Protein AF-A0A2V9WJS3-F1 (afdb_monomer_lite)

Structure (mmCIF, N/CA/C/O backbone):
data_AF-A0A2V9WJS3-F1
#
_entry.id   AF-A0A2V9WJS3-F1
#
loop_
_atom_site.group_PDB
_atom_site.id
_atom_site.type_symbol
_atom_site.label_atom_id
_atom_site.label_alt_id
_atom_site.label_comp_id
_atom_site.label_asym_id
_atom_site.label_entity_id
_atom_site.label_seq_id
_atom_site.pdbx_PDB_ins_code
_atom_site.Cartn_x
_atom_site.Cartn_y
_atom_site.Cartn_z
_atom_site.occupancy
_atom_site.B_iso_or_equiv
_atom_site.auth_seq_id
_atom_site.auth_comp_id
_atom_site.auth_asym_id
_atom_site.auth_atom_id
_atom_site.pdbx_PDB_model_num
ATOM 1 N N . MET A 1 1 ? -0.294 1.750 -2.192 1.00 96.00 1 MET A N 1
ATOM 2 C CA . MET A 1 1 ? 0.021 0.695 -3.187 1.00 96.00 1 MET A CA 1
ATOM 3 C C . MET A 1 1 ? -0.817 0.634 -4.468 1.00 96.00 1 MET A C 1
ATOM 5 O O . MET A 1 1 ? -0.181 0.438 -5.500 1.00 96.00 1 MET A O 1
ATOM 9 N N . PRO A 1 2 ? -2.158 0.802 -4.492 1.00 94.94 2 PRO A N 1
ATOM 10 C CA . PRO A 1 2 ? -2.942 0.588 -5.724 1.00 94.94 2 PRO A CA 1
ATOM 11 C C . PRO A 1 2 ? -2.471 1.442 -6.914 1.00 94.94 2 PRO A C 1
ATOM 13 O O . PRO A 1 2 ? -2.325 0.930 -8.016 1.00 94.94 2 PRO A O 1
ATOM 16 N N . PHE A 1 3 ? -2.108 2.709 -6.686 1.00 95.50 3 PHE A N 1
ATOM 17 C CA . PHE A 1 3 ? -1.572 3.578 -7.743 1.00 95.50 3 PHE A CA 1
ATOM 18 C C . PHE A 1 3 ? -0.161 3.201 -8.220 1.00 95.50 3 PHE A C 1
ATOM 20 O O . PHE A 1 3 ? 0.170 3.442 -9.374 1.00 95.50 3 PHE A O 1
ATOM 27 N N . GLY A 1 4 ? 0.661 2.579 -7.367 1.00 97.44 4 GLY A N 1
ATOM 28 C CA . GLY A 1 4 ? 1.964 2.046 -7.781 1.00 97.44 4 GLY A CA 1
ATOM 29 C C . GLY A 1 4 ? 1.806 0.859 -8.732 1.00 97.44 4 GLY A C 1
ATOM 30 O O . GLY A 1 4 ? 2.502 0.781 -9.737 1.00 97.44 4 GLY A O 1
ATOM 31 N N . ILE A 1 5 ? 0.832 -0.017 -8.455 1.00 98.19 5 ILE A N 1
ATOM 32 C CA . ILE A 1 5 ? 0.444 -1.117 -9.353 1.00 98.19 5 ILE A CA 1
ATOM 33 C C . ILE A 1 5 ? -0.140 -0.563 -10.656 1.00 98.19 5 ILE A C 1
ATOM 35 O O . ILE A 1 5 ? 0.236 -1.012 -11.732 1.00 98.19 5 ILE A O 1
ATOM 39 N N . LEU A 1 6 ? -1.015 0.443 -10.578 1.00 97.94 6 LEU A N 1
ATOM 40 C CA . LEU A 1 6 ? -1.574 1.090 -11.765 1.00 97.94 6 LEU A CA 1
ATOM 41 C C . LEU A 1 6 ? -0.476 1.704 -12.649 1.00 97.94 6 LEU A C 1
ATOM 43 O O . LEU A 1 6 ? -0.487 1.500 -13.857 1.00 97.94 6 LEU A O 1
ATOM 47 N N . GLY A 1 7 ? 0.498 2.397 -12.051 1.00 98.19 7 GLY A N 1
ATOM 48 C CA . GLY A 1 7 ? 1.655 2.939 -12.766 1.00 98.19 7 GLY A CA 1
ATOM 49 C C . GLY A 1 7 ? 2.520 1.852 -13.409 1.00 98.19 7 GLY A C 1
ATOM 50 O O . GLY A 1 7 ? 2.919 2.002 -14.562 1.00 98.19 7 GLY A O 1
ATOM 51 N N . PHE A 1 8 ? 2.750 0.737 -12.706 1.00 98.62 8 PHE A N 1
ATOM 52 C CA . PHE A 1 8 ? 3.442 -0.432 -13.255 1.00 98.62 8 PHE A CA 1
ATOM 53 C C . PHE A 1 8 ? 2.723 -0.987 -14.490 1.00 98.62 8 PHE A C 1
ATOM 55 O O . PHE A 1 8 ? 3.337 -1.150 -15.541 1.00 98.62 8 PHE A O 1
ATOM 62 N N . ILE A 1 9 ? 1.412 -1.227 -14.379 1.00 98.62 9 ILE A N 1
ATOM 63 C CA . ILE A 1 9 ? 0.596 -1.761 -15.474 1.00 98.62 9 ILE A CA 1
ATOM 64 C C . ILE A 1 9 ? 0.584 -0.787 -16.654 1.00 98.62 9 ILE A C 1
ATOM 66 O O . ILE A 1 9 ? 0.807 -1.209 -17.783 1.00 98.62 9 ILE A O 1
ATOM 70 N N . ALA A 1 10 ? 0.372 0.508 -16.409 1.00 98.50 10 ALA A N 1
ATOM 71 C CA . ALA A 1 10 ? 0.308 1.516 -17.463 1.00 98.50 10 ALA A CA 1
ATOM 72 C C . ALA A 1 10 ? 1.638 1.647 -18.221 1.00 98.50 10 ALA A C 1
ATOM 74 O O . ALA A 1 10 ? 1.655 1.594 -19.447 1.00 98.50 10 ALA A O 1
ATOM 75 N N . ALA A 1 11 ? 2.764 1.770 -17.510 1.00 98.44 11 ALA A N 1
ATOM 76 C CA . ALA A 1 11 ? 4.075 1.871 -18.147 1.00 98.44 11 ALA A CA 1
ATOM 77 C C . ALA A 1 11 ? 4.478 0.564 -18.853 1.00 98.44 11 ALA A C 1
ATOM 79 O O . ALA A 1 11 ? 5.037 0.613 -19.947 1.00 98.44 11 ALA A O 1
ATOM 80 N N . GLY A 1 12 ? 4.152 -0.597 -18.275 1.00 98.50 12 GLY A N 1
ATOM 81 C CA . GLY A 1 12 ? 4.377 -1.903 -18.901 1.00 98.50 12 GLY A CA 1
ATOM 82 C C . GLY A 1 12 ? 3.546 -2.097 -20.171 1.00 98.50 12 GLY A C 1
ATOM 83 O O . GLY A 1 12 ? 4.075 -2.550 -21.182 1.00 98.50 12 GLY A O 1
ATOM 84 N N . ALA A 1 13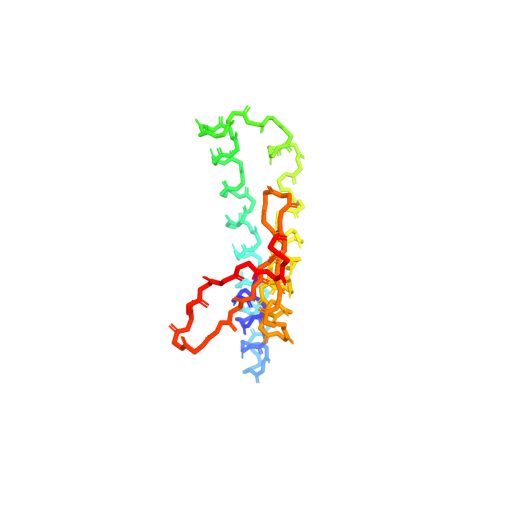 ? 2.279 -1.672 -20.165 1.00 98.38 13 ALA A N 1
ATOM 85 C CA . ALA A 1 13 ? 1.402 -1.705 -21.338 1.00 98.38 13 ALA A CA 1
ATOM 86 C C . ALA A 1 13 ? 1.905 -0.814 -22.488 1.00 98.38 13 ALA A C 1
ATOM 88 O O . ALA A 1 13 ? 1.651 -1.110 -23.651 1.00 98.38 13 ALA A O 1
ATOM 89 N N . LEU A 1 14 ? 2.657 0.243 -22.170 1.00 98.44 14 LEU A N 1
ATOM 90 C CA . LEU A 1 14 ? 3.339 1.103 -23.142 1.00 98.44 14 LEU A CA 1
ATOM 91 C C . LEU A 1 14 ? 4.733 0.576 -23.549 1.00 98.44 14 LEU A C 1
ATOM 93 O O . LEU A 1 14 ? 5.450 1.247 -24.282 1.00 98.44 14 LEU A O 1
ATOM 97 N N . GLY A 1 15 ? 5.147 -0.602 -23.065 1.00 98.25 15 GLY A N 1
ATOM 98 C CA . GLY A 1 15 ? 6.451 -1.214 -23.353 1.00 98.25 15 GLY A CA 1
ATOM 99 C C . GLY A 1 15 ? 7.623 -0.660 -22.530 1.00 98.25 15 GLY A C 1
ATOM 100 O O . GLY A 1 15 ? 8.762 -1.091 -22.703 1.00 98.25 15 GLY A O 1
ATOM 101 N N . HIS A 1 16 ? 7.376 0.270 -21.605 1.00 98.31 16 HIS A N 1
ATOM 102 C CA . HIS A 1 16 ? 8.404 0.936 -20.803 1.00 98.31 16 HIS A CA 1
ATOM 103 C C . HIS A 1 16 ? 8.649 0.207 -19.470 1.00 98.31 16 HIS A C 1
ATOM 105 O O . HIS A 1 16 ? 8.369 0.725 -18.387 1.00 98.31 16 HIS A O 1
ATOM 111 N N . TRP A 1 17 ? 9.210 -1.002 -19.524 1.00 98.00 17 TRP A N 1
ATOM 112 C CA . TRP A 1 17 ? 9.392 -1.862 -18.343 1.00 98.00 17 TRP A CA 1
ATOM 113 C C . TRP A 1 17 ? 10.295 -1.279 -17.250 1.00 98.00 17 TRP A C 1
ATOM 115 O O . TRP A 1 17 ? 10.006 -1.442 -16.064 1.00 98.00 17 TRP A O 1
ATOM 125 N N . ALA A 1 18 ? 11.355 -0.558 -17.624 1.00 98.44 18 ALA A N 1
ATOM 126 C CA . ALA A 1 18 ? 12.221 0.113 -16.653 1.00 98.44 18 ALA A CA 1
ATOM 127 C C . ALA A 1 18 ? 11.452 1.181 -15.858 1.00 98.44 18 ALA A C 1
ATOM 129 O O . ALA A 1 18 ? 11.578 1.263 -14.636 1.00 98.44 18 ALA A O 1
ATOM 130 N N . LEU A 1 19 ? 10.596 1.950 -16.539 1.00 98.31 19 LEU A N 1
ATOM 131 C CA . LEU A 1 19 ? 9.724 2.932 -15.899 1.00 98.31 19 LEU A CA 1
ATOM 132 C C . LEU A 1 19 ? 8.670 2.247 -15.021 1.00 98.31 19 LEU A C 1
ATOM 134 O O . LEU A 1 19 ? 8.435 2.699 -13.905 1.00 98.31 19 LEU A O 1
ATOM 138 N N . ALA A 1 20 ? 8.080 1.141 -15.483 1.00 98.50 20 ALA A N 1
ATOM 139 C CA . ALA A 1 20 ? 7.119 0.360 -14.707 1.00 98.50 20 ALA A CA 1
ATOM 140 C C . ALA A 1 20 ? 7.713 -0.099 -13.368 1.00 98.50 20 ALA A C 1
ATOM 142 O O . ALA A 1 20 ? 7.154 0.186 -12.306 1.00 98.50 20 ALA A O 1
ATOM 143 N N . LEU A 1 21 ? 8.879 -0.754 -13.414 1.00 98.62 21 LEU A N 1
ATOM 144 C CA . LEU A 1 21 ? 9.602 -1.204 -12.224 1.00 98.62 21 LEU A CA 1
ATOM 145 C C . LEU A 1 21 ? 10.028 -0.027 -11.341 1.00 98.62 21 LEU A C 1
ATOM 147 O O . LEU A 1 21 ? 9.869 -0.099 -10.124 1.00 98.62 21 LEU A O 1
ATOM 151 N N . GLY A 1 22 ? 10.505 1.068 -11.938 1.00 98.56 22 GLY A N 1
ATOM 152 C CA . GLY A 1 22 ? 10.897 2.278 -11.216 1.00 98.56 22 GLY A CA 1
ATOM 153 C C . GLY A 1 22 ? 9.737 2.909 -10.443 1.00 98.56 22 GLY A C 1
ATOM 154 O O . GLY A 1 22 ? 9.862 3.168 -9.248 1.00 98.56 22 GLY A O 1
ATOM 155 N N . LEU A 1 23 ? 8.581 3.096 -11.085 1.00 98.31 23 LEU A N 1
ATOM 156 C CA . LEU A 1 23 ? 7.375 3.634 -10.446 1.00 98.31 23 LEU A CA 1
ATOM 157 C C . LEU A 1 23 ? 6.878 2.726 -9.318 1.00 98.31 23 LEU A C 1
ATOM 159 O O . LEU A 1 23 ? 6.509 3.214 -8.247 1.00 98.31 23 LEU A O 1
ATOM 163 N N . PHE A 1 24 ? 6.894 1.408 -9.533 1.00 98.50 24 PHE A N 1
ATOM 164 C CA . PHE A 1 24 ? 6.492 0.447 -8.511 1.00 98.50 24 PHE A CA 1
ATOM 165 C C . PHE A 1 24 ? 7.440 0.458 -7.306 1.00 98.50 24 PHE A C 1
ATOM 167 O O . PHE A 1 24 ? 6.986 0.555 -6.165 1.00 98.50 24 PHE A O 1
ATOM 174 N N . ALA A 1 25 ? 8.754 0.434 -7.549 1.00 98.38 25 ALA A N 1
ATOM 175 C CA . ALA A 1 25 ? 9.770 0.492 -6.504 1.00 98.38 25 ALA A CA 1
ATOM 176 C C . ALA A 1 25 ? 9.681 1.799 -5.703 1.00 98.38 25 ALA A C 1
ATOM 178 O O . ALA A 1 25 ? 9.657 1.761 -4.472 1.00 98.38 25 ALA A O 1
ATOM 179 N N . LEU A 1 26 ? 9.544 2.945 -6.380 1.00 98.44 26 LEU A N 1
ATOM 180 C CA . LEU A 1 26 ? 9.349 4.244 -5.731 1.00 98.44 26 LEU A CA 1
ATOM 181 C C . LEU A 1 26 ? 8.078 4.269 -4.878 1.00 98.44 26 LEU A C 1
ATOM 183 O O . LEU A 1 26 ? 8.101 4.789 -3.763 1.00 98.44 26 LEU A O 1
ATOM 187 N N . ALA A 1 27 ? 6.979 3.674 -5.351 1.00 98.25 27 ALA A N 1
ATOM 188 C CA . ALA A 1 27 ? 5.756 3.563 -4.564 1.00 98.25 27 ALA A CA 1
ATOM 189 C C . ALA A 1 27 ? 5.971 2.727 -3.289 1.00 98.25 27 ALA A C 1
ATOM 191 O O . ALA A 1 27 ? 5.560 3.166 -2.212 1.00 98.25 27 ALA A O 1
ATOM 192 N N . CYS A 1 28 ? 6.641 1.573 -3.384 1.00 98.38 28 CYS A N 1
ATOM 193 C CA . CYS A 1 28 ? 6.979 0.730 -2.233 1.00 98.38 28 CYS A CA 1
ATOM 194 C C . CYS A 1 28 ? 7.863 1.472 -1.224 1.00 98.38 28 CYS A C 1
ATOM 196 O O . CYS A 1 28 ? 7.503 1.564 -0.050 1.00 98.38 28 CYS A O 1
ATOM 198 N N . ILE A 1 29 ? 8.976 2.055 -1.682 1.00 98.38 29 ILE A N 1
ATOM 199 C CA . ILE A 1 29 ? 9.914 2.807 -0.837 1.00 98.38 29 ILE A CA 1
ATOM 200 C C . ILE A 1 29 ? 9.189 3.955 -0.137 1.00 98.38 29 ILE A C 1
ATOM 202 O O . ILE A 1 29 ? 9.307 4.109 1.075 1.00 98.38 29 ILE A O 1
ATOM 206 N N . ASN A 1 30 ? 8.371 4.717 -0.865 1.00 98.12 30 ASN A N 1
ATOM 207 C CA . ASN A 1 30 ? 7.604 5.818 -0.293 1.00 98.12 30 ASN A CA 1
ATOM 208 C C . ASN A 1 30 ? 6.679 5.351 0.846 1.00 98.12 30 ASN A C 1
ATOM 210 O O . ASN A 1 30 ? 6.567 6.028 1.864 1.00 98.12 30 ASN A O 1
ATOM 214 N N . ARG A 1 31 ? 6.029 4.184 0.719 1.00 97.50 31 ARG A N 1
ATOM 215 C CA . ARG A 1 31 ? 5.197 3.626 1.803 1.00 97.50 31 ARG A CA 1
ATOM 216 C C . ARG A 1 31 ? 6.019 3.191 3.01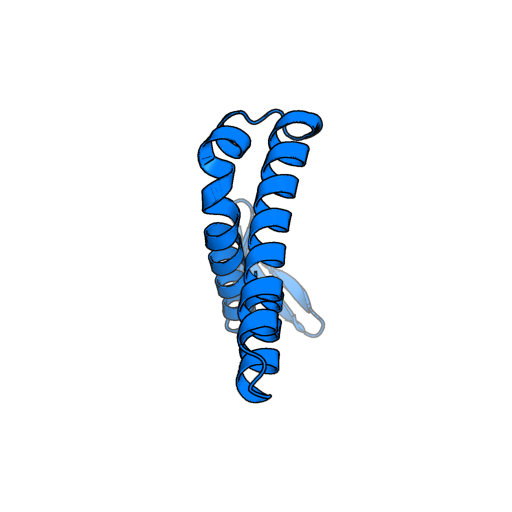1 1.00 97.50 31 ARG A C 1
ATOM 218 O O . ARG A 1 31 ? 5.614 3.466 4.136 1.00 97.50 31 ARG A O 1
ATOM 225 N N . VAL A 1 32 ? 7.171 2.563 2.788 1.00 98.31 32 VAL A N 1
ATOM 226 C CA . VAL A 1 32 ? 8.086 2.164 3.868 1.00 98.31 32 VAL A CA 1
ATOM 227 C C . VAL A 1 32 ? 8.591 3.394 4.624 1.00 98.31 32 VAL A C 1
ATOM 229 O O . VAL A 1 32 ? 8.494 3.442 5.847 1.00 98.31 32 VAL A O 1
ATOM 232 N N . VAL A 1 33 ? 9.046 4.425 3.907 1.00 98.31 33 VAL A N 1
ATOM 233 C CA . VAL A 1 33 ? 9.519 5.687 4.498 1.00 98.31 33 VAL A CA 1
ATOM 234 C C . VAL A 1 33 ? 8.413 6.358 5.312 1.00 98.31 33 VAL A C 1
ATOM 236 O O . VAL A 1 33 ? 8.648 6.749 6.452 1.00 98.31 33 VAL A O 1
ATOM 239 N N . GLN A 1 34 ? 7.187 6.434 4.784 1.00 97.56 34 GLN A N 1
ATOM 240 C CA . GLN A 1 34 ? 6.046 6.969 5.533 1.00 97.56 34 GLN A CA 1
ATOM 241 C C . GLN A 1 34 ? 5.741 6.155 6.797 1.00 97.56 34 GLN A C 1
ATOM 243 O O . GLN A 1 34 ? 5.513 6.751 7.849 1.00 97.56 34 GLN A O 1
ATOM 248 N N . SER A 1 35 ? 5.785 4.819 6.723 1.00 97.75 35 SER A N 1
ATOM 249 C CA . SER A 1 35 ? 5.613 3.942 7.891 1.00 97.75 35 SER A CA 1
ATOM 250 C C . SER A 1 35 ? 6.650 4.230 8.969 1.00 97.75 35 SER A C 1
ATOM 252 O O . SER A 1 35 ? 6.297 4.347 10.139 1.00 97.75 35 SER A O 1
ATOM 254 N N . VAL A 1 36 ? 7.922 4.376 8.587 1.00 98.25 36 VAL A 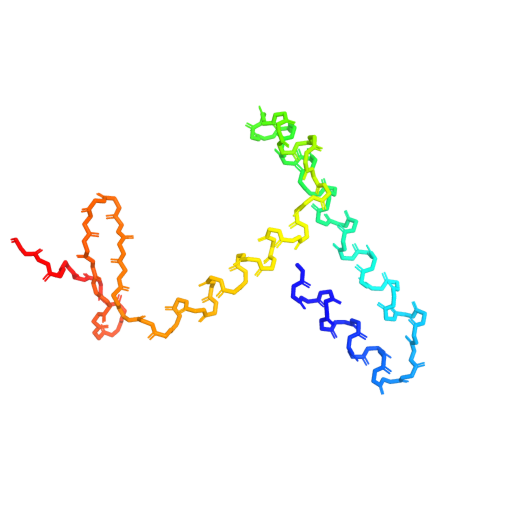N 1
ATOM 255 C CA . VAL A 1 36 ? 9.010 4.676 9.525 1.00 98.25 36 VAL A CA 1
ATOM 256 C C . VAL A 1 36 ? 8.827 6.059 10.143 1.00 98.25 36 VAL A C 1
ATOM 258 O O . VAL A 1 36 ? 8.821 6.173 11.365 1.00 98.25 36 VAL A O 1
ATOM 261 N N . ILE A 1 37 ? 8.630 7.101 9.328 1.00 98.38 37 ILE A N 1
ATOM 262 C CA . ILE A 1 37 ? 8.521 8.484 9.815 1.00 98.38 37 ILE A CA 1
ATOM 263 C C . ILE A 1 37 ? 7.323 8.627 10.753 1.00 98.38 37 ILE A C 1
ATOM 265 O O . ILE A 1 37 ? 7.476 9.117 11.871 1.00 98.38 37 ILE A O 1
ATOM 269 N N . VAL A 1 38 ? 6.136 8.182 10.335 1.00 97.81 38 VAL A N 1
ATOM 270 C CA . VAL A 1 38 ? 4.912 8.314 11.140 1.00 97.81 38 VAL A CA 1
ATOM 271 C C . VAL A 1 38 ? 4.959 7.382 12.347 1.00 97.81 38 VAL A C 1
ATOM 273 O O . VAL A 1 38 ? 4.624 7.806 13.453 1.00 97.81 38 VAL A O 1
ATOM 276 N N . GLY A 1 39 ? 5.406 6.138 12.153 1.00 97.50 39 GLY A N 1
ATOM 277 C CA . GLY A 1 39 ? 5.533 5.136 13.208 1.00 97.50 39 GLY A CA 1
ATOM 278 C C . GLY A 1 39 ? 6.461 5.594 14.326 1.00 97.50 39 GLY A C 1
ATOM 279 O O . GLY A 1 39 ? 6.094 5.524 15.493 1.00 97.50 39 GLY A O 1
ATOM 280 N N . TRP A 1 40 ? 7.624 6.141 13.977 1.00 97.19 40 TRP A N 1
ATOM 281 C CA . TRP A 1 40 ? 8.600 6.613 14.952 1.00 97.19 40 TRP A CA 1
ATOM 282 C C . TRP A 1 40 ? 8.223 7.962 15.579 1.00 97.19 40 TRP A C 1
ATOM 284 O O . TRP A 1 40 ? 8.230 8.085 16.803 1.00 97.19 40 TRP A O 1
ATOM 294 N N . SER A 1 41 ? 7.881 8.972 14.769 1.00 97.19 41 SER A N 1
ATOM 295 C CA . SER A 1 41 ? 7.761 10.355 15.264 1.00 97.19 41 SER A CA 1
ATOM 296 C C . SER A 1 41 ? 6.379 10.711 15.818 1.00 97.19 41 SER A C 1
ATOM 298 O O . SER A 1 41 ? 6.291 11.456 16.794 1.00 97.19 41 SER A O 1
ATOM 300 N N . VAL A 1 42 ? 5.303 10.173 15.232 1.00 97.56 42 VAL A N 1
ATOM 301 C CA . VAL A 1 42 ? 3.920 10.531 15.589 1.00 97.56 42 VAL A CA 1
ATOM 302 C C . VAL A 1 42 ? 3.286 9.452 16.456 1.00 97.56 42 VAL A C 1
ATOM 304 O O . VAL A 1 42 ? 2.873 9.721 17.579 1.00 97.56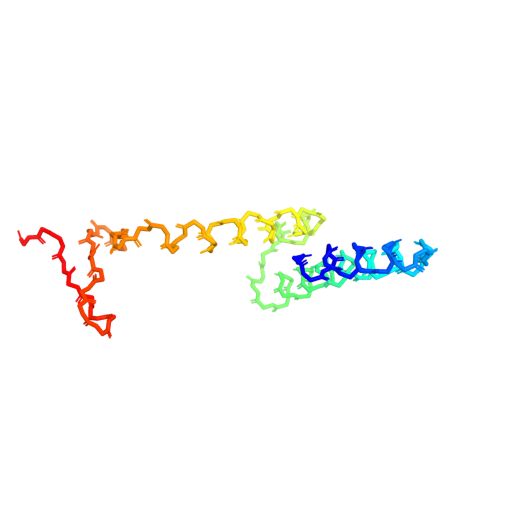 42 VAL A O 1
ATOM 307 N N . ALA A 1 43 ? 3.220 8.222 15.944 1.00 97.06 43 ALA A N 1
ATOM 308 C CA . ALA A 1 43 ? 2.558 7.114 16.626 1.00 97.06 43 ALA A CA 1
ATOM 309 C C . ALA A 1 43 ? 3.387 6.551 17.790 1.00 97.06 43 ALA A C 1
ATOM 311 O O . ALA A 1 43 ? 2.824 5.916 18.679 1.00 97.06 43 ALA A O 1
ATOM 312 N N . ARG A 1 44 ? 4.711 6.782 17.781 1.00 97.19 44 ARG A N 1
ATOM 313 C CA . ARG A 1 44 ? 5.687 6.189 18.713 1.00 97.19 44 ARG A CA 1
ATOM 314 C C . ARG A 1 44 ? 5.522 4.667 18.839 1.00 97.19 44 ARG A C 1
ATOM 316 O O . ARG A 1 44 ? 5.654 4.105 19.923 1.00 97.19 44 ARG A O 1
ATOM 323 N N . ASP A 1 45 ? 5.234 4.010 17.718 1.00 97.19 45 ASP A N 1
ATOM 324 C CA . ASP A 1 45 ? 5.053 2.565 17.618 1.00 97.19 45 ASP A CA 1
ATOM 325 C C . ASP A 1 45 ? 6.326 1.908 17.051 1.00 97.19 45 ASP A C 1
ATOM 327 O O . ASP A 1 45 ? 6.560 1.949 15.836 1.00 97.19 45 ASP A O 1
ATOM 331 N N . PRO A 1 46 ? 7.155 1.262 17.894 1.00 94.94 46 PRO A N 1
ATOM 332 C CA . PRO A 1 46 ? 8.367 0.596 17.430 1.00 94.94 46 PRO A CA 1
ATOM 333 C C . PRO A 1 46 ? 8.068 -0.585 16.497 1.00 94.94 46 PRO A C 1
ATOM 335 O O . PRO A 1 46 ? 8.900 -0.914 15.653 1.00 94.94 46 PRO A O 1
ATOM 338 N N . ARG A 1 47 ? 6.883 -1.210 16.580 1.00 96.81 47 ARG A N 1
ATOM 339 C CA . ARG A 1 47 ? 6.515 -2.308 15.675 1.00 96.81 47 ARG A CA 1
ATOM 340 C C . ARG A 1 47 ? 6.273 -1.796 14.261 1.00 96.81 47 ARG A C 1
ATOM 342 O O . ARG A 1 47 ? 6.697 -2.453 13.315 1.00 96.81 47 ARG A O 1
ATOM 349 N N . ALA A 1 48 ? 5.666 -0.620 14.105 1.00 95.50 48 ALA A N 1
ATOM 350 C CA . ALA A 1 48 ? 5.484 0.012 12.797 1.00 95.50 48 ALA A CA 1
ATOM 351 C C . ALA A 1 48 ? 6.822 0.309 12.094 1.00 95.50 48 ALA A C 1
ATOM 353 O O . ALA A 1 48 ? 6.897 0.262 10.865 1.00 95.50 48 ALA A O 1
ATOM 354 N N . VAL A 1 49 ? 7.886 0.569 12.862 1.00 96.31 49 VAL A N 1
ATOM 355 C CA . VAL A 1 49 ? 9.251 0.727 12.339 1.00 96.31 49 VAL A CA 1
ATOM 356 C C . VAL A 1 49 ? 9.850 -0.636 11.979 1.00 96.31 49 VAL A C 1
ATOM 358 O O . VAL A 1 49 ? 10.270 -0.829 10.840 1.00 96.31 49 VAL A O 1
ATOM 361 N N . SER A 1 50 ? 9.834 -1.608 12.898 1.00 97.44 50 SER A N 1
ATOM 362 C CA . SER A 1 50 ? 10.422 -2.942 12.676 1.00 97.44 50 SER A CA 1
ATOM 363 C C . SER A 1 50 ? 9.771 -3.712 11.525 1.00 97.44 50 SER A C 1
ATOM 365 O O . SER A 1 50 ? 10.438 -4.451 10.803 1.00 97.44 50 SER A O 1
ATOM 367 N N . PHE A 1 51 ? 8.467 -3.523 11.324 1.00 97.75 51 PHE A N 1
ATOM 368 C CA . PHE A 1 51 ? 7.683 -4.182 10.282 1.00 97.75 51 PHE A CA 1
ATOM 369 C C . PHE A 1 51 ? 7.313 -3.243 9.125 1.00 97.75 51 PHE A C 1
ATOM 371 O O . PHE A 1 51 ? 6.391 -3.535 8.365 1.00 97.75 51 PHE A O 1
ATOM 378 N N . CYS A 1 52 ? 8.028 -2.128 8.946 1.00 97.38 52 CYS A N 1
ATOM 379 C CA . CYS A 1 52 ? 7.728 -1.143 7.900 1.00 97.38 52 CYS A CA 1
ATOM 380 C C . CYS A 1 52 ? 7.736 -1.731 6.476 1.00 97.38 52 CYS A C 1
ATOM 382 O O . CYS A 1 52 ? 7.006 -1.262 5.607 1.00 97.38 52 CYS A O 1
ATOM 384 N N . TRP A 1 53 ? 8.496 -2.797 6.223 1.00 96.62 53 TRP A N 1
ATOM 385 C CA . TRP A 1 53 ? 8.518 -3.490 4.931 1.00 96.62 53 TRP A CA 1
ATOM 386 C C . TRP A 1 53 ? 7.202 -4.224 4.603 1.00 96.62 53 TRP A C 1
ATOM 388 O O . TRP A 1 53 ? 6.929 -4.481 3.433 1.00 96.62 53 TRP A O 1
ATOM 398 N N . LEU A 1 54 ? 6.352 -4.508 5.601 1.00 97.31 54 LEU A N 1
ATOM 399 C CA . LEU A 1 54 ? 5.006 -5.068 5.408 1.00 97.31 54 LEU A CA 1
ATOM 400 C C . LEU A 1 54 ? 3.965 -4.004 5.025 1.00 97.31 54 LEU A C 1
ATOM 402 O O . LEU A 1 54 ? 2.842 -4.349 4.651 1.00 97.31 54 LEU A O 1
ATOM 406 N N . TYR A 1 55 ? 4.302 -2.713 5.096 1.00 95.69 55 TYR A N 1
ATOM 407 C CA . TYR A 1 55 ? 3.345 -1.632 4.848 1.00 95.69 55 TYR A CA 1
ATOM 408 C C . TYR A 1 55 ? 2.742 -1.643 3.433 1.00 95.69 55 TYR A C 1
ATOM 410 O O . TYR A 1 55 ? 1.529 -1.454 3.313 1.00 95.69 55 TYR A O 1
ATOM 418 N N . PRO A 1 56 ? 3.510 -1.936 2.359 1.00 97.31 56 PRO A N 1
ATOM 419 C CA . PRO A 1 56 ? 2.937 -2.149 1.035 1.00 97.31 56 PRO A CA 1
ATOM 420 C C . PRO A 1 56 ? 1.854 -3.239 1.005 1.00 97.31 56 PRO A C 1
ATOM 422 O O . PRO A 1 56 ? 0.798 -3.047 0.406 1.00 97.31 56 PRO A O 1
ATOM 425 N N . LEU A 1 57 ? 2.071 -4.363 1.693 1.00 97.19 57 LEU A N 1
ATOM 426 C CA . LEU A 1 57 ? 1.083 -5.441 1.773 1.00 97.19 57 LEU A CA 1
ATOM 427 C C . LEU A 1 57 ? -0.151 -5.010 2.580 1.00 97.19 57 LEU A C 1
ATOM 429 O O . LEU A 1 57 ? -1.285 -5.222 2.149 1.00 97.19 57 LEU A O 1
ATOM 433 N N . ARG A 1 58 ? 0.054 -4.332 3.715 1.00 96.38 58 ARG A N 1
ATOM 434 C CA . ARG A 1 58 ? -1.027 -3.746 4.523 1.00 96.38 58 ARG A CA 1
ATOM 435 C C . ARG A 1 58 ? -1.891 -2.780 3.711 1.00 96.38 58 ARG A C 1
ATOM 437 O O . ARG A 1 58 ? -3.111 -2.781 3.860 1.00 96.38 58 ARG A O 1
ATOM 444 N N . ASP A 1 59 ? -1.285 -1.967 2.850 1.00 96.81 59 ASP A N 1
ATOM 445 C CA . ASP A 1 59 ? -2.010 -1.046 1.973 1.00 96.81 59 ASP A CA 1
ATOM 446 C C . ASP A 1 59 ? -2.920 -1.782 0.981 1.00 96.81 59 ASP A C 1
ATOM 448 O O . ASP A 1 59 ? -4.003 -1.286 0.670 1.00 96.81 59 ASP A O 1
ATOM 452 N N . LEU A 1 60 ? -2.506 -2.953 0.486 1.00 97.38 60 LEU A N 1
ATOM 453 C CA . LEU A 1 60 ? -3.342 -3.782 -0.386 1.00 97.38 60 LEU A CA 1
ATOM 454 C C . LEU A 1 60 ? -4.531 -4.366 0.375 1.00 97.38 60 LEU A C 1
ATOM 456 O O . LEU A 1 60 ? -5.650 -4.299 -0.126 1.00 97.38 60 LEU A O 1
ATOM 460 N N . PHE A 1 61 ? -4.325 -4.850 1.602 1.00 97.50 61 PHE A N 1
ATOM 461 C CA . PHE A 1 61 ? -5.435 -5.284 2.454 1.00 97.50 61 PHE A CA 1
ATOM 462 C C . PHE A 1 61 ? -6.419 -4.148 2.736 1.00 97.50 61 PHE A C 1
ATOM 464 O O . PHE A 1 61 ? -7.627 -4.345 2.626 1.00 97.50 61 PHE A O 1
ATOM 471 N N . GLY A 1 62 ? -5.916 -2.948 3.040 1.00 96.25 62 GLY A N 1
ATOM 472 C CA . GLY A 1 62 ? -6.751 -1.762 3.225 1.00 96.25 62 GLY A CA 1
ATOM 473 C C . GLY A 1 62 ? -7.549 -1.407 1.969 1.00 96.25 62 GLY A C 1
ATOM 474 O O . GLY A 1 62 ? -8.735 -1.105 2.065 1.00 96.25 62 GLY A O 1
ATOM 475 N N . PHE A 1 63 ? -6.928 -1.498 0.791 1.00 97.00 63 PHE A N 1
ATOM 476 C CA . PHE A 1 63 ? -7.607 -1.271 -0.483 1.00 97.00 63 PHE A CA 1
ATOM 477 C C . PHE A 1 63 ? -8.699 -2.314 -0.754 1.00 97.00 63 PHE A C 1
ATOM 479 O O . PHE A 1 63 ? -9.816 -1.939 -1.090 1.00 97.00 63 PHE A O 1
ATOM 486 N N . ILE A 1 64 ? -8.416 -3.604 -0.542 1.00 97.00 64 ILE A N 1
ATOM 487 C CA . ILE A 1 64 ? -9.408 -4.678 -0.697 1.00 97.00 64 ILE A CA 1
ATOM 488 C C . ILE A 1 64 ? -10.570 -4.467 0.273 1.00 97.00 64 ILE A C 1
ATOM 490 O O . ILE A 1 64 ? -11.724 -4.509 -0.144 1.00 97.00 64 ILE A O 1
ATOM 494 N N . ALA A 1 65 ? -10.286 -4.187 1.548 1.00 95.69 65 ALA A N 1
ATOM 495 C CA . ALA A 1 65 ? -11.313 -3.910 2.547 1.00 95.69 65 ALA A CA 1
ATOM 496 C C . ALA A 1 65 ? -12.170 -2.697 2.153 1.00 95.69 65 ALA A C 1
ATOM 498 O O . ALA A 1 65 ? -13.394 -2.748 2.254 1.00 95.69 65 ALA A O 1
ATOM 499 N N . TRP A 1 66 ? -11.540 -1.633 1.645 1.00 95.44 66 TRP A N 1
ATOM 500 C CA . TRP A 1 66 ? -12.237 -0.467 1.113 1.00 95.44 66 TRP A CA 1
ATOM 501 C C . TRP A 1 66 ? -13.138 -0.832 -0.073 1.00 95.44 66 TRP A C 1
ATOM 503 O O . TRP A 1 66 ? -14.314 -0.489 -0.049 1.00 95.44 66 TRP A O 1
ATOM 513 N N . THR A 1 67 ? -12.658 -1.586 -1.065 1.00 96.56 67 THR A N 1
ATOM 514 C CA . THR A 1 67 ? -13.480 -2.018 -2.208 1.00 96.56 67 THR A CA 1
ATOM 515 C C . THR A 1 67 ? -14.644 -2.908 -1.771 1.00 96.56 67 THR A C 1
ATOM 517 O O . THR A 1 67 ? -15.783 -2.671 -2.168 1.00 96.56 67 THR A O 1
ATOM 520 N N . VAL A 1 68 ? -14.388 -3.893 -0.908 1.00 95.44 68 VAL A N 1
ATOM 521 C CA . VAL A 1 68 ? -15.417 -4.797 -0.372 1.00 95.44 68 VAL A CA 1
ATOM 522 C C . VAL A 1 68 ? -16.444 -4.035 0.469 1.00 95.44 68 VAL A C 1
ATOM 524 O O . VAL A 1 68 ? -17.618 -4.388 0.460 1.00 95.44 68 VAL A O 1
ATOM 527 N N . SER A 1 69 ? -16.067 -2.938 1.134 1.00 92.56 69 SER A N 1
ATOM 528 C CA . SER A 1 69 ? -17.026 -2.133 1.904 1.00 92.56 69 SER A CA 1
ATOM 529 C C . SER A 1 69 ? -18.200 -1.604 1.066 1.00 92.56 69 SER A C 1
ATOM 531 O O . SER A 1 69 ? -19.287 -1.417 1.606 1.00 92.56 69 SER A O 1
ATOM 533 N N . TYR A 1 70 ? -18.035 -1.446 -0.253 1.00 92.31 70 TYR A N 1
ATOM 534 C CA . TYR A 1 70 ? -19.112 -1.013 -1.151 1.00 92.31 70 TYR A CA 1
ATOM 535 C C . TYR A 1 70 ? -20.121 -2.118 -1.490 1.00 92.31 70 TYR A C 1
ATOM 537 O O . TYR A 1 70 ? -21.197 -1.818 -2.009 1.00 92.31 70 TYR A O 1
ATOM 545 N N . THR A 1 71 ? -19.816 -3.387 -1.204 1.00 94.62 71 THR A N 1
ATOM 546 C CA . THR A 1 71 ? -20.719 -4.511 -1.500 1.00 94.62 71 THR A CA 1
ATOM 547 C C . THR A 1 71 ? -21.764 -4.732 -0.406 1.00 94.62 71 THR A C 1
ATOM 549 O O . THR A 1 71 ? -22.711 -5.488 -0.611 1.00 94.62 71 THR A O 1
ATOM 552 N N . SER A 1 72 ? -21.623 -4.078 0.751 1.00 91.81 72 SER A N 1
ATOM 553 C CA . SER A 1 72 ? -22.555 -4.173 1.875 1.00 91.81 72 SER A CA 1
ATOM 554 C C . SER A 1 72 ? -23.131 -2.806 2.230 1.00 91.81 72 SER A C 1
ATOM 556 O O . SER A 1 72 ? -22.472 -1.778 2.131 1.00 91.81 72 SER A O 1
ATOM 558 N N . ARG A 1 73 ? -24.378 -2.795 2.707 1.00 92.69 73 ARG A N 1
ATOM 559 C CA . ARG A 1 73 ? -24.968 -1.621 3.371 1.00 92.69 73 ARG A CA 1
ATOM 560 C C . ARG A 1 73 ? -24.952 -1.734 4.887 1.00 92.69 73 ARG A C 1
ATOM 562 O O . ARG A 1 73 ? -25.286 -0.758 5.544 1.00 92.69 73 ARG A O 1
ATOM 569 N N . ASN A 1 74 ? -24.597 -2.896 5.426 1.00 94.62 74 ASN A N 1
ATOM 570 C CA . ASN A 1 74 ? -24.537 -3.153 6.856 1.00 94.62 74 ASN A CA 1
ATOM 571 C C . ASN A 1 74 ? -23.076 -3.131 7.310 1.00 94.62 74 ASN A C 1
ATOM 573 O O . ASN A 1 74 ? -22.211 -3.666 6.613 1.00 94.62 74 ASN A O 1
ATOM 577 N N . PHE A 1 75 ? -22.805 -2.543 8.469 1.00 93.56 75 PHE A N 1
ATOM 578 C CA . PHE A 1 75 ? -21.465 -2.479 9.044 1.00 93.56 75 PHE A CA 1
ATOM 579 C C . PHE A 1 75 ? -21.532 -2.522 10.569 1.00 93.56 75 PHE A C 1
ATOM 581 O O . PHE A 1 75 ? -22.547 -2.175 11.166 1.00 93.56 75 PHE A O 1
ATOM 588 N N . PHE A 1 76 ? -20.446 -2.958 11.195 1.00 93.50 76 PHE A N 1
ATOM 589 C CA . PHE A 1 76 ? -20.330 -3.034 12.645 1.00 93.50 76 PHE A CA 1
ATOM 590 C C . PHE A 1 76 ? -19.444 -1.902 13.153 1.00 93.50 76 PHE A C 1
ATOM 592 O O . PHE A 1 76 ? -18.375 -1.646 12.596 1.00 93.50 76 PHE A O 1
ATOM 599 N N . TRP A 1 77 ? -19.879 -1.219 14.204 1.00 93.44 77 TRP A N 1
ATOM 600 C CA . TRP A 1 77 ? -19.141 -0.106 14.779 1.00 93.44 77 TRP A CA 1
ATOM 601 C C . TRP A 1 77 ? -19.352 -0.044 16.287 1.00 93.44 77 TRP A C 1
ATOM 603 O O . TRP A 1 77 ? -20.476 0.082 16.761 1.00 93.44 77 TRP A O 1
ATOM 613 N N . ARG A 1 78 ? -18.250 -0.104 17.047 1.00 93.50 78 ARG A N 1
ATOM 614 C CA . ARG A 1 78 ? -18.238 0.052 18.515 1.00 93.50 78 ARG A CA 1
ATOM 615 C C . ARG A 1 78 ? -19.253 -0.831 19.263 1.00 93.50 78 ARG A C 1
ATOM 617 O O . ARG A 1 78 ? -19.880 -0.366 20.204 1.00 93.50 78 ARG A O 1
ATOM 624 N N . GLY A 1 79 ? -19.384 -2.097 18.868 1.00 94.56 79 GLY A N 1
ATOM 625 C CA . GLY A 1 79 ? -20.283 -3.045 19.538 1.00 94.56 79 GLY A CA 1
ATOM 626 C C . GLY A 1 79 ? -21.664 -3.173 18.894 1.00 94.56 79 GLY A C 1
ATOM 627 O O . GLY A 1 79 ? -22.373 -4.119 19.203 1.00 94.56 79 GLY A O 1
ATOM 628 N N . GLU A 1 80 ? -22.010 -2.286 17.960 1.00 94.50 80 GLU A N 1
ATOM 629 C CA . GLU A 1 80 ? -23.357 -2.189 17.397 1.00 94.50 80 GLU A CA 1
ATOM 630 C C . GLU A 1 80 ? -23.364 -2.404 15.881 1.00 94.50 80 GLU A C 1
ATOM 632 O O . GLU A 1 80 ? -22.440 -2.004 15.162 1.00 94.50 80 GLU A O 1
ATOM 637 N N . ALA A 1 81 ? -24.433 -3.020 15.375 1.00 95.44 81 ALA A N 1
ATOM 638 C CA . ALA A 1 81 ? -24.662 -3.177 13.945 1.00 95.44 81 ALA A CA 1
ATOM 639 C C . ALA A 1 81 ? -25.458 -1.986 13.394 1.00 95.44 81 ALA A C 1
ATOM 641 O O . ALA A 1 81 ? -26.501 -1.609 13.925 1.00 95.44 81 ALA A O 1
ATOM 642 N N . TYR A 1 82 ? -25.000 -1.429 12.279 1.00 95.62 82 TYR A N 1
ATOM 643 C CA . TYR A 1 82 ? -25.607 -0.296 11.590 1.00 95.62 82 TYR A CA 1
ATOM 644 C C . TYR A 1 82 ? -25.894 -0.625 10.130 1.00 95.62 82 TYR A C 1
ATOM 646 O O . TYR A 1 82 ? -25.325 -1.552 9.550 1.00 95.62 82 TYR A O 1
ATOM 654 N N . ARG A 1 83 ? -26.753 0.188 9.513 1.00 95.69 83 ARG A N 1
ATOM 655 C CA . ARG A 1 83 ? -27.068 0.144 8.089 1.00 95.69 83 ARG A CA 1
ATOM 656 C C . ARG A 1 83 ? -27.073 1.534 7.465 1.00 95.69 83 ARG A C 1
ATOM 658 O O . ARG A 1 83 ? -27.609 2.482 8.035 1.00 95.69 83 ARG A O 1
ATOM 665 N N . PHE A 1 84 ? -26.554 1.629 6.245 1.00 95.06 84 PHE A N 1
ATOM 666 C CA . PHE A 1 84 ? -26.713 2.785 5.370 1.00 95.06 84 PHE A CA 1
ATOM 667 C C . PHE A 1 84 ? -28.101 2.786 4.706 1.00 95.06 84 PHE A C 1
ATOM 669 O O . PHE A 1 84 ? -28.444 1.917 3.895 1.00 95.06 84 PHE A O 1
ATOM 676 N N . GLY A 1 85 ? -28.903 3.785 5.059 1.00 91.94 85 GLY A N 1
ATOM 677 C CA . GLY A 1 85 ? -30.178 4.145 4.452 1.00 91.94 85 GLY A CA 1
ATOM 678 C C . GLY A 1 85 ? -30.034 5.126 3.282 1.00 91.94 85 GLY A C 1
ATOM 679 O O . GLY A 1 85 ? -28.947 5.367 2.753 1.00 91.94 85 GLY A O 1
ATOM 680 N N . LYS A 1 86 ? -31.162 5.702 2.849 1.00 91.62 86 LYS A N 1
ATOM 681 C CA . LYS A 1 86 ? -31.192 6.682 1.748 1.00 91.62 86 LYS A CA 1
ATOM 682 C C . LYS A 1 86 ? -30.319 7.901 2.071 1.00 91.62 86 LYS A C 1
ATOM 684 O O . LYS A 1 86 ? -30.321 8.382 3.203 1.00 91.62 86 LYS A O 1
ATOM 689 N N . GLY A 1 87 ? -29.583 8.387 1.070 1.00 92.19 87 GLY A N 1
ATOM 690 C CA . GLY A 1 87 ? -28.685 9.539 1.212 1.00 92.19 87 GLY A CA 1
ATOM 691 C C . GLY A 1 87 ? -27.506 9.313 2.165 1.00 92.19 87 GLY A C 1
ATOM 692 O O . GLY A 1 87 ? -26.9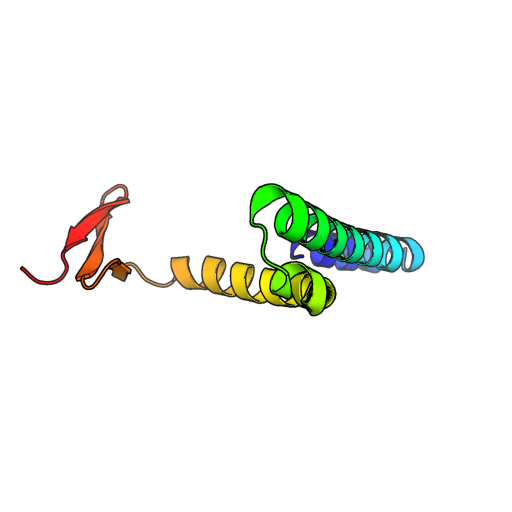56 10.282 2.669 1.00 92.19 87 GLY A O 1
ATOM 693 N N . GLY A 1 88 ? -27.153 8.058 2.471 1.00 90.00 88 GLY A N 1
ATOM 6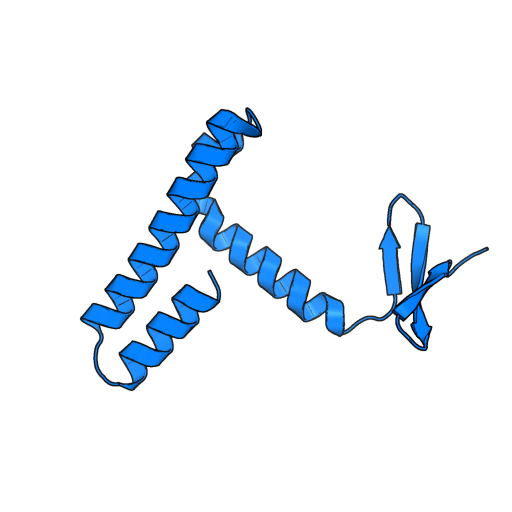94 C CA . GLY A 1 88 ? -26.059 7.740 3.393 1.00 90.00 88 GLY A CA 1
ATOM 695 C C . GLY A 1 88 ? -26.420 7.866 4.875 1.00 90.00 88 GLY A C 1
ATOM 696 O O . GLY A 1 88 ? -25.532 7.779 5.718 1.00 90.00 88 GLY A O 1
ATOM 697 N N . ARG A 1 89 ? -27.707 8.042 5.223 1.00 93.75 89 ARG A N 1
ATOM 698 C CA . ARG A 1 89 ? -28.144 8.072 6.631 1.00 93.75 89 ARG A CA 1
ATOM 699 C C . ARG A 1 89 ? -27.784 6.761 7.321 1.00 93.75 89 ARG A C 1
ATOM 701 O O . ARG A 1 89 ? -28.168 5.699 6.846 1.00 93.75 89 ARG A O 1
ATOM 708 N N . ILE A 1 90 ? -27.095 6.839 8.450 1.00 95.38 90 ILE A N 1
ATOM 709 C CA . ILE A 1 90 ? -26.738 5.678 9.266 1.00 95.38 90 ILE A CA 1
ATOM 710 C C . ILE A 1 90 ? -27.857 5.445 10.283 1.00 95.38 90 ILE A C 1
ATOM 712 O O . ILE A 1 90 ? -28.258 6.375 10.981 1.00 95.38 90 ILE A O 1
ATOM 716 N N . ALA A 1 91 ? -28.366 4.218 10.360 1.00 95.19 91 ALA A N 1
ATOM 717 C CA . ALA A 1 91 ? -29.350 3.806 11.358 1.00 95.19 91 ALA A CA 1
ATOM 718 C C . ALA A 1 91 ? -28.922 2.481 12.008 1.00 95.19 91 ALA A C 1
ATOM 720 O O . ALA A 1 91 ? -28.344 1.642 11.311 1.00 95.19 91 ALA A O 1
ATOM 721 N N . PRO A 1 92 ? -29.179 2.278 13.311 1.00 94.88 92 PRO A N 1
ATOM 722 C CA . PRO A 1 92 ? -28.909 1.003 13.966 1.00 94.88 92 PRO A CA 1
ATOM 723 C C . PRO A 1 92 ? -29.770 -0.111 13.353 1.00 94.88 92 PRO A C 1
ATOM 725 O O . PRO A 1 92 ? -30.904 0.124 12.926 1.00 94.88 92 PRO A O 1
ATOM 728 N N . LEU A 1 93 ? -29.203 -1.314 13.262 1.00 90.00 93 LEU A N 1
ATOM 729 C CA . LEU A 1 93 ? -29.856 -2.495 12.693 1.00 90.00 93 LEU A CA 1
ATOM 730 C C . LEU A 1 93 ? -30.773 -3.183 13.717 1.00 90.00 93 LEU A C 1
ATOM 732 O O . LEU A 1 93 ? -31.816 -3.714 13.344 1.00 90.00 93 LEU A O 1
ATOM 736 N N . GLN A 1 94 ? -30.381 -3.158 14.992 1.00 76.50 94 GLN A N 1
ATOM 737 C CA . GLN A 1 94 ? -31.132 -3.661 16.142 1.00 76.50 94 GLN A CA 1
ATOM 738 C C . GLN A 1 94 ? -31.387 -2.490 17.101 1.00 76.50 94 GLN A C 1
ATOM 740 O O . GLN A 1 94 ? -30.561 -1.584 17.196 1.00 76.50 94 GLN A O 1
ATOM 745 N N . ARG A 1 95 ? -32.570 -2.461 17.720 1.00 59.34 95 ARG A N 1
ATOM 746 C CA . ARG A 1 95 ? -32.977 -1.451 18.704 1.00 59.34 95 ARG A CA 1
ATOM 747 C C . ARG A 1 95 ? -32.870 -2.016 20.106 1.00 59.34 95 ARG A C 1
ATOM 749 O O . ARG A 1 95 ? -33.190 -3.217 20.241 1.00 59.34 95 ARG A O 1
#

Radius of gyration: 18.51 Å; chains: 1; bounding box: 45×16×43 Å

Sequence (95 aa):
MPFGILGFIAAGALGHWALALGLFALACINRVVQSVIVGWSVARDPRAVSFCWLYPLRDLFGFIAWTVSYTSRNFFWRGEAYRFGKGGRIAPLQR

pLDDT: mean 95.81, std 4.76, range [59.34, 98.62]

Secondary structure (DSSP, 8-state):
-HHHHHHHHHHHHTT-HHHHHHHHHHHHHHHHHHHHHHHHHTS--HHHHHTGGGHHHHHHHHHHHHHHHTT-SEEEETTEEEEE-GGG-EEES--

Foldseek 3Di:
DVVLCVQLVVCVVVVNNVRSVVSNVVVQVVQLVCLQCCCVPPVVPVVSNVVSSCRVVVVVVVVVVVVVVVVAQWDDDPHFIWGQDPPRDIDTPPD